Protein AF-W1XNZ0-F1 (afdb_monomer_lite)

Organism: NCBI:txid408170

InterPro domains:
  IPR003317 Cytochrome ubiquinol oxidase subunit 2 [PF02322] (1-94)
  IPR003317 Cytochrome ubiquinol oxidase subunit 2 [PTHR43141] (1-100)
  IPR003317 Cytochrome ubiquinol oxidase subunit 2 [TIGR00203] (1-103)

Foldseek 3Di:
DVQLVVQLVVQCVLQDADWDQDPVRDIDHPDDPVVSPDPLSNLSSQLSVLVVLLVVLVVQCVVDDDPSNVVSVVSNVVSVVSNVVSVVVNVVCSVPPGDGDDDD

Structure (mmCIF, N/CA/C/O backbone):
data_AF-W1XNZ0-F1
#
_entry.id   AF-W1XNZ0-F1
#
loop_
_atom_site.group_PDB
_atom_site.id
_atom_site.type_symbol
_atom_site.label_atom_id
_atom_site.label_alt_id
_atom_site.label_comp_id
_atom_site.label_asym_id
_atom_site.label_entity_id
_atom_site.label_seq_id
_atom_site.pdbx_PDB_ins_code
_atom_site.Cartn_x
_atom_site.Cartn_y
_atom_site.Cartn_z
_atom_site.occupancy
_atom_site.B_iso_or_equiv
_atom_site.auth_seq_id
_atom_site.auth_comp_id
_atom_site.auth_asym_id
_atom_site.auth_atom_id
_atom_site.pdbx_PDB_model_num
ATOM 1 N N . VAL A 1 1 ? -14.524 1.728 -2.428 1.00 80.81 1 VAL A N 1
ATOM 2 C CA . VAL A 1 1 ? -13.872 1.722 -3.760 1.00 80.81 1 VAL A CA 1
ATOM 3 C C . VAL A 1 1 ? -12.738 2.746 -3.862 1.00 80.81 1 VAL A C 1
ATOM 5 O O . VAL A 1 1 ? -11.639 2.307 -4.174 1.00 80.81 1 VAL A O 1
ATOM 8 N N . PRO A 1 2 ? -12.913 4.046 -3.530 1.00 88.88 2 PRO A N 1
ATOM 9 C CA . PRO A 1 2 ? -11.862 5.052 -3.759 1.00 88.88 2 PRO A CA 1
ATOM 10 C C . PRO A 1 2 ? -10.498 4.774 -3.088 1.00 88.88 2 PRO A C 1
ATOM 12 O O . PRO A 1 2 ? -9.488 4.894 -3.777 1.00 88.88 2 PRO A O 1
ATOM 15 N N . PRO A 1 3 ? -10.426 4.323 -1.813 1.00 87.88 3 PRO A N 1
ATOM 16 C CA . PRO A 1 3 ? -9.140 4.038 -1.160 1.00 87.88 3 PRO A CA 1
ATOM 17 C C . PRO A 1 3 ? -8.322 2.948 -1.860 1.00 87.88 3 PRO A C 1
ATOM 19 O O . PRO A 1 3 ? -7.105 3.035 -1.957 1.00 87.88 3 PRO A O 1
ATOM 22 N N . VAL A 1 4 ? -9.001 1.932 -2.397 1.00 90.62 4 VAL A N 1
ATOM 23 C CA . VAL A 1 4 ? -8.345 0.809 -3.079 1.00 90.62 4 VAL A CA 1
ATOM 24 C C . VAL A 1 4 ? -7.698 1.283 -4.377 1.00 90.62 4 VAL A C 1
ATOM 26 O O . VAL A 1 4 ? -6.536 0.984 -4.627 1.00 90.62 4 VAL A O 1
ATOM 29 N N . VAL A 1 5 ? -8.431 2.063 -5.179 1.00 91.31 5 VAL A N 1
ATOM 30 C CA . VAL A 1 5 ? -7.933 2.597 -6.457 1.00 91.31 5 VAL A CA 1
ATOM 31 C C . VAL A 1 5 ? -6.731 3.513 -6.230 1.00 91.31 5 VAL A C 1
ATOM 33 O O . VAL A 1 5 ? -5.749 3.424 -6.961 1.00 91.31 5 VAL A O 1
ATOM 36 N N . PHE A 1 6 ? -6.773 4.341 -5.184 1.00 90.69 6 PHE A N 1
ATOM 37 C CA . PHE A 1 6 ? -5.652 5.201 -4.815 1.00 90.69 6 PHE A CA 1
ATOM 38 C C . PHE A 1 6 ? -4.403 4.388 -4.446 1.00 90.69 6 PHE A C 1
ATOM 40 O O . PHE A 1 6 ? -3.322 4.657 -4.964 1.00 90.69 6 PHE A O 1
ATOM 47 N N . GLY A 1 7 ? -4.543 3.349 -3.617 1.00 91.94 7 GLY A N 1
ATOM 48 C CA . GLY A 1 7 ? -3.414 2.480 -3.276 1.00 91.94 7 GLY A CA 1
ATOM 49 C C . GLY A 1 7 ? -2.829 1.743 -4.488 1.00 91.94 7 GLY A C 1
ATOM 50 O O . GLY A 1 7 ? -1.609 1.670 -4.620 1.00 91.94 7 GLY A O 1
ATOM 51 N N . ILE A 1 8 ? -3.674 1.272 -5.413 1.00 93.00 8 ILE A N 1
ATOM 52 C CA . ILE A 1 8 ? -3.228 0.658 -6.678 1.00 93.00 8 ILE A CA 1
ATOM 53 C C . ILE A 1 8 ? -2.451 1.670 -7.527 1.00 93.00 8 ILE A C 1
ATOM 55 O O . ILE A 1 8 ? -1.404 1.333 -8.080 1.00 93.00 8 ILE A O 1
ATOM 59 N N . ALA A 1 9 ? -2.918 2.916 -7.616 1.00 90.31 9 ALA A N 1
ATOM 60 C CA . ALA A 1 9 ? -2.215 3.956 -8.361 1.00 90.31 9 ALA A CA 1
ATOM 61 C C . ALA A 1 9 ? -0.805 4.198 -7.793 1.00 90.31 9 ALA A C 1
ATOM 63 O O . ALA A 1 9 ? 0.164 4.159 -8.547 1.00 90.31 9 ALA A O 1
ATOM 64 N N . PHE A 1 10 ? -0.666 4.347 -6.471 1.00 90.19 10 PHE A N 1
ATOM 65 C CA . PHE A 1 10 ? 0.644 4.511 -5.825 1.00 90.19 10 PHE A CA 1
ATOM 66 C C . PHE A 1 10 ? 1.560 3.298 -6.007 1.00 90.19 10 PHE A C 1
ATOM 68 O O . PHE A 1 10 ? 2.748 3.469 -6.265 1.00 90.19 10 PHE A O 1
ATOM 75 N N . GLY A 1 11 ? 1.023 2.079 -5.930 1.00 90.75 11 GLY A N 1
ATOM 76 C CA . GLY A 1 11 ? 1.813 0.876 -6.188 1.00 90.75 11 GLY A CA 1
ATOM 77 C C . GLY A 1 11 ? 2.357 0.820 -7.618 1.00 90.75 11 GLY A C 1
ATOM 78 O O . GLY A 1 11 ? 3.506 0.445 -7.820 1.00 90.75 11 GLY A O 1
ATOM 79 N N . ASN A 1 12 ? 1.571 1.254 -8.608 1.00 91.44 12 ASN A N 1
ATOM 80 C CA . ASN A 1 12 ? 2.039 1.344 -9.994 1.00 91.44 12 ASN A CA 1
ATOM 81 C C . ASN A 1 12 ? 3.086 2.449 -10.187 1.00 91.44 12 ASN A C 1
ATOM 83 O O . ASN A 1 12 ? 4.003 2.276 -10.979 1.00 91.44 12 ASN A O 1
ATOM 87 N N . LEU A 1 13 ? 3.000 3.559 -9.446 1.00 88.88 13 LEU A N 1
ATOM 88 C CA . LEU A 1 13 ? 4.036 4.598 -9.485 1.00 88.88 13 LEU A CA 1
ATOM 89 C C . LEU A 1 13 ? 5.390 4.089 -8.974 1.00 88.88 13 LEU A C 1
ATOM 91 O O . LEU A 1 13 ? 6.416 4.490 -9.511 1.00 88.88 13 LEU A O 1
ATOM 95 N N . LEU A 1 14 ? 5.395 3.191 -7.983 1.00 87.25 14 LEU A N 1
ATOM 96 C CA . LEU A 1 14 ? 6.622 2.553 -7.492 1.00 87.25 14 LEU A CA 1
ATOM 97 C C . LEU A 1 14 ? 7.227 1.578 -8.511 1.00 87.25 14 LEU A C 1
ATOM 99 O O . LEU A 1 14 ? 8.444 1.482 -8.598 1.00 87.25 14 LEU A O 1
ATOM 103 N N . LEU A 1 15 ? 6.391 0.879 -9.285 1.00 86.62 15 LEU A N 1
ATOM 104 C CA . LEU A 1 15 ? 6.837 -0.023 -10.355 1.00 86.62 15 LEU A CA 1
ATOM 105 C C . LEU A 1 15 ? 7.244 0.709 -11.641 1.00 86.62 15 LEU A C 1
ATOM 107 O O . LEU A 1 15 ? 7.917 0.136 -12.494 1.00 86.62 15 LEU A O 1
ATOM 111 N N . GLY A 1 16 ? 6.819 1.961 -11.796 1.00 85.19 16 GLY A N 1
ATOM 112 C CA . GLY A 1 16 ? 6.872 2.664 -13.067 1.00 85.19 16 GLY A CA 1
ATOM 113 C C . GLY A 1 16 ? 5.694 2.291 -13.965 1.00 85.19 16 GLY A C 1
ATOM 114 O O . GLY A 1 16 ? 5.129 1.198 -13.911 1.00 85.19 16 GLY A O 1
ATOM 115 N N . VAL A 1 17 ? 5.294 3.243 -14.803 1.00 86.62 17 VAL A N 1
ATOM 116 C CA . VAL A 1 17 ? 4.109 3.108 -15.649 1.00 86.62 17 VAL A CA 1
ATOM 117 C C . VAL A 1 17 ? 4.499 3.384 -17.101 1.00 86.62 17 VAL A C 1
ATOM 119 O O . VAL A 1 17 ? 5.243 4.335 -17.337 1.00 86.62 17 VAL A O 1
ATOM 122 N N . PRO A 1 18 ? 4.028 2.594 -18.086 1.00 82.50 18 PRO A N 1
ATOM 123 C CA . PRO A 1 18 ? 4.401 2.785 -19.484 1.00 82.50 18 PRO A CA 1
ATOM 124 C C . PRO A 1 18 ? 3.705 4.017 -20.077 1.00 82.50 18 PRO A C 1
ATOM 126 O O . PRO A 1 18 ? 2.577 3.948 -20.577 1.00 82.50 18 PRO A O 1
ATOM 129 N N . PHE A 1 19 ? 4.395 5.153 -20.030 1.00 85.81 19 PHE A N 1
ATOM 130 C CA . PHE A 1 19 ? 4.035 6.368 -20.752 1.00 85.81 19 PHE A CA 1
ATOM 131 C C . PHE A 1 19 ? 5.214 6.835 -21.608 1.00 85.81 19 PHE A C 1
ATOM 133 O O . PHE A 1 19 ? 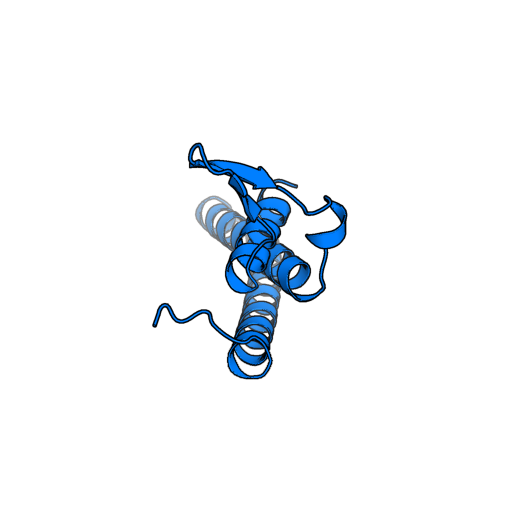6.374 6.661 -21.237 1.00 85.81 19 PHE A O 1
ATOM 140 N N . ALA A 1 20 ? 4.912 7.423 -22.759 1.00 83.88 20 ALA A N 1
ATOM 141 C CA . ALA A 1 20 ? 5.902 8.005 -23.654 1.00 83.88 20 ALA A CA 1
ATOM 142 C C . ALA A 1 20 ? 5.574 9.476 -23.909 1.00 83.88 20 ALA A C 1
ATOM 144 O O . ALA A 1 20 ? 4.408 9.871 -23.945 1.00 83.88 20 ALA A O 1
ATOM 145 N N . PHE A 1 21 ? 6.609 10.289 -24.102 1.00 86.81 21 PHE A N 1
ATOM 146 C CA . PHE A 1 21 ? 6.446 11.644 -24.610 1.00 86.81 21 PHE A CA 1
ATOM 147 C C . PHE A 1 21 ? 6.605 11.624 -26.126 1.00 86.81 21 PHE A C 1
ATOM 149 O O . PHE A 1 21 ? 7.609 11.151 -26.656 1.00 86.81 21 PHE A O 1
ATOM 156 N N . THR A 1 22 ? 5.617 12.160 -26.830 1.00 86.75 22 THR A N 1
ATOM 157 C CA . THR A 1 22 ? 5.755 12.469 -28.261 1.00 86.75 22 THR A CA 1
ATOM 158 C C . THR A 1 22 ? 6.747 13.623 -28.474 1.00 86.75 22 THR A C 1
ATOM 160 O O . THR A 1 22 ? 7.029 14.368 -27.531 1.00 86.75 22 THR A O 1
ATOM 163 N N . PRO A 1 23 ? 7.240 13.855 -29.709 1.00 86.38 23 PRO A N 1
ATOM 164 C CA . PRO A 1 23 ? 8.148 14.970 -30.014 1.00 86.38 23 PRO A CA 1
ATOM 165 C C . PRO A 1 23 ? 7.613 16.363 -29.635 1.00 86.38 23 PRO A C 1
ATOM 167 O O . PRO A 1 23 ? 8.385 17.303 -29.485 1.00 86.38 23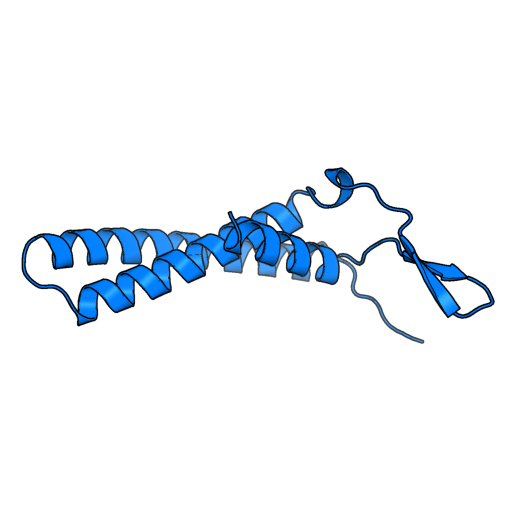 PRO A O 1
ATOM 170 N N . HIS A 1 24 ? 6.297 16.501 -29.448 1.00 90.62 24 HIS A N 1
ATOM 171 C CA . HIS A 1 24 ? 5.634 17.724 -28.986 1.00 90.62 24 HIS A CA 1
ATOM 172 C C . HIS A 1 24 ? 5.409 17.764 -27.464 1.00 90.62 24 HIS A C 1
ATOM 174 O O . HIS A 1 24 ? 4.582 18.541 -26.993 1.00 90.62 24 HIS A O 1
ATOM 180 N N . LEU A 1 25 ? 6.095 16.911 -26.694 1.00 85.44 25 LEU A N 1
ATOM 181 C CA . LEU A 1 25 ? 5.956 16.779 -25.237 1.00 85.44 25 LEU A CA 1
ATOM 182 C C . LEU A 1 25 ? 4.541 16.395 -24.764 1.00 85.44 25 LEU A C 1
ATOM 184 O O . LEU A 1 25 ? 4.199 16.583 -23.596 1.00 85.44 25 LEU A O 1
ATOM 188 N N . ARG A 1 26 ? 3.705 15.811 -25.633 1.00 87.31 26 ARG A N 1
ATOM 189 C CA . ARG A 1 26 ? 2.414 15.245 -25.217 1.00 87.31 26 ARG A CA 1
ATOM 190 C C . ARG A 1 26 ? 2.633 13.853 -24.628 1.00 87.31 26 ARG A C 1
ATOM 192 O O . ARG A 1 26 ? 3.281 13.020 -25.263 1.00 87.31 26 ARG A O 1
ATOM 199 N N . VAL A 1 27 ? 2.064 13.624 -23.443 1.00 86.38 27 VAL A N 1
ATOM 200 C CA . VAL A 1 27 ? 2.054 12.328 -22.751 1.00 86.38 27 VAL A CA 1
ATOM 201 C C . VAL A 1 27 ? 1.099 11.382 -23.468 1.00 86.38 27 VAL A C 1
ATOM 203 O O . VAL A 1 27 ? -0.090 11.678 -23.602 1.00 86.38 27 VAL A O 1
ATOM 206 N N . GLU A 1 28 ? 1.607 10.235 -23.894 1.00 85.94 28 GLU A N 1
ATOM 207 C CA . GLU A 1 28 ? 0.813 9.129 -24.415 1.00 85.94 28 GLU A CA 1
ATOM 208 C C . GLU A 1 28 ? 0.948 7.922 -23.494 1.00 85.94 28 GLU A C 1
ATOM 210 O O . GLU A 1 28 ? 2.048 7.479 -23.163 1.00 85.94 28 GLU A O 1
ATOM 215 N N . TYR A 1 29 ? -0.197 7.410 -23.050 1.00 82.50 29 TYR A N 1
ATOM 216 C CA . TYR A 1 29 ? -0.269 6.219 -22.222 1.00 82.50 29 TYR A CA 1
ATOM 217 C C . TYR A 1 29 ? -0.346 4.985 -23.115 1.00 82.50 29 TYR A C 1
ATOM 219 O O . TYR A 1 29 ? -1.286 4.852 -23.897 1.00 82.50 29 TYR A O 1
ATOM 227 N N . LEU A 1 30 ? 0.633 4.090 -22.998 1.00 79.06 30 LEU A N 1
ATOM 228 C CA . LEU A 1 30 ? 0.726 2.888 -23.836 1.00 79.06 30 LEU A CA 1
ATOM 229 C C . LEU A 1 30 ? 0.177 1.636 -23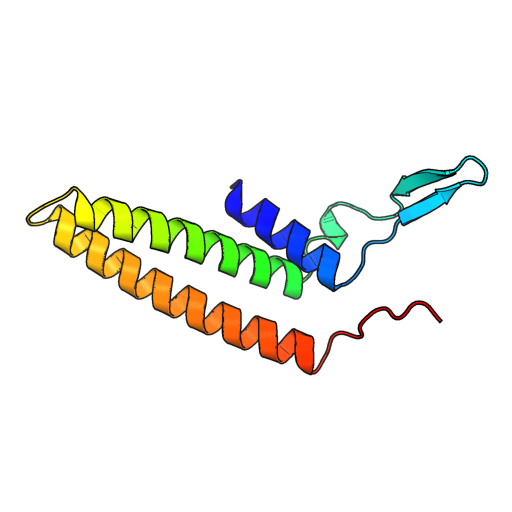.131 1.00 79.06 30 LEU A C 1
ATOM 231 O O . LEU A 1 30 ? 0.075 0.575 -23.742 1.00 79.06 30 LEU A O 1
ATOM 235 N N . GLY A 1 31 ? -0.156 1.747 -21.843 1.00 78.94 31 GLY A N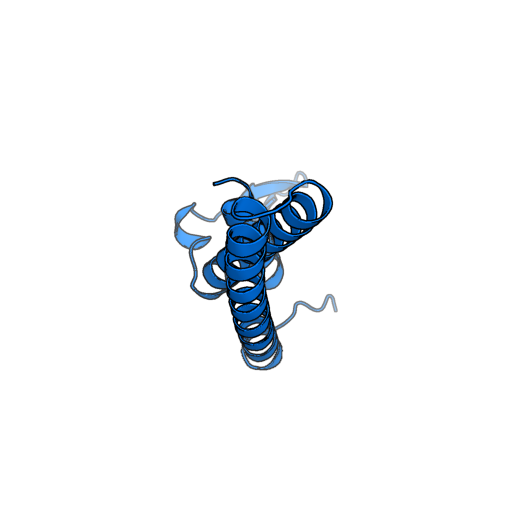 1
ATOM 236 C CA . GLY A 1 31 ? -0.683 0.648 -21.041 1.00 78.94 31 GLY A CA 1
ATOM 237 C C . GLY A 1 31 ? -2.194 0.433 -21.182 1.00 78.94 31 GLY A C 1
ATOM 238 O O . GLY A 1 31 ? -2.937 1.253 -21.718 1.00 78.94 31 GLY A O 1
ATOM 239 N N . SER A 1 32 ? -2.668 -0.670 -20.609 1.00 83.25 32 SER A N 1
ATOM 240 C CA . SER A 1 32 ? -4.084 -1.026 -20.470 1.00 83.25 32 SER A CA 1
ATOM 241 C C . SER A 1 32 ? -4.507 -1.044 -19.000 1.00 83.25 32 SER A C 1
ATOM 243 O O . SER A 1 32 ? -3.690 -1.309 -18.124 1.00 83.25 32 SER A O 1
ATOM 245 N N . PHE A 1 33 ? -5.799 -0.837 -18.713 1.00 79.44 33 PHE A N 1
ATOM 246 C CA . PHE A 1 33 ? -6.320 -0.831 -17.335 1.00 79.44 33 PHE A CA 1
ATOM 247 C C . PHE A 1 33 ? -5.949 -2.098 -16.538 1.00 79.44 33 PHE A C 1
ATOM 249 O O . PHE A 1 33 ? -5.613 -2.034 -15.358 1.00 79.44 33 PHE A O 1
ATOM 256 N N . TRP A 1 34 ? -5.958 -3.254 -17.201 1.00 82.00 34 TRP A N 1
ATOM 257 C CA . TRP A 1 34 ? -5.652 -4.547 -16.587 1.00 82.00 34 TRP A CA 1
ATOM 258 C C . TRP A 1 34 ? -4.177 -4.716 -16.221 1.00 82.00 34 TRP A C 1
ATOM 260 O O . TRP A 1 34 ? -3.870 -5.446 -15.283 1.00 82.00 34 TRP A O 1
ATOM 270 N N . GLN A 1 35 ? -3.269 -4.001 -16.889 1.00 80.44 35 GLN A N 1
ATOM 271 C CA . GLN A 1 35 ? -1.851 -4.001 -16.524 1.00 80.44 35 GLN A CA 1
ATOM 272 C C . GLN A 1 35 ? -1.583 -3.261 -15.209 1.00 80.44 35 GLN A C 1
ATOM 274 O O . GLN A 1 35 ? -0.576 -3.540 -14.568 1.00 80.44 35 GLN A O 1
ATOM 279 N N . LEU A 1 36 ? -2.488 -2.382 -14.758 1.00 80.19 36 LEU A N 1
ATOM 280 C CA . LEU A 1 36 ? -2.358 -1.751 -13.441 1.00 80.19 36 LEU A CA 1
ATOM 281 C C . LEU A 1 36 ? -2.709 -2.706 -12.290 1.00 80.19 36 LEU A C 1
ATOM 283 O O . LEU A 1 36 ? -2.380 -2.428 -11.137 1.00 80.19 36 LEU A O 1
ATOM 287 N N . LEU A 1 37 ? -3.386 -3.821 -12.577 1.00 85.56 37 LEU A N 1
ATOM 288 C CA . LEU A 1 37 ? -3.847 -4.799 -11.588 1.00 85.56 37 LEU A CA 1
ATOM 289 C C . LEU A 1 37 ? -2.817 -5.919 -11.387 1.00 85.56 37 LEU A C 1
ATOM 291 O O . LEU A 1 37 ? -3.147 -7.103 -11.402 1.00 85.56 37 LEU A O 1
ATOM 295 N N . THR A 1 38 ? -1.553 -5.546 -11.199 1.00 86.69 38 THR A N 1
ATOM 296 C CA . THR A 1 38 ? -0.493 -6.491 -10.833 1.00 86.69 38 THR A CA 1
ATOM 297 C C . THR A 1 38 ? -0.510 -6.789 -9.320 1.00 86.69 38 THR A C 1
ATOM 299 O O . THR A 1 38 ? -1.120 -6.045 -8.540 1.00 86.69 38 THR A O 1
ATOM 302 N N . PRO A 1 39 ? 0.133 -7.884 -8.862 1.00 89.94 39 PRO A N 1
ATOM 303 C CA . PRO A 1 39 ? 0.071 -8.312 -7.460 1.00 89.94 39 PRO A CA 1
ATOM 304 C C . PRO A 1 39 ? 0.544 -7.256 -6.45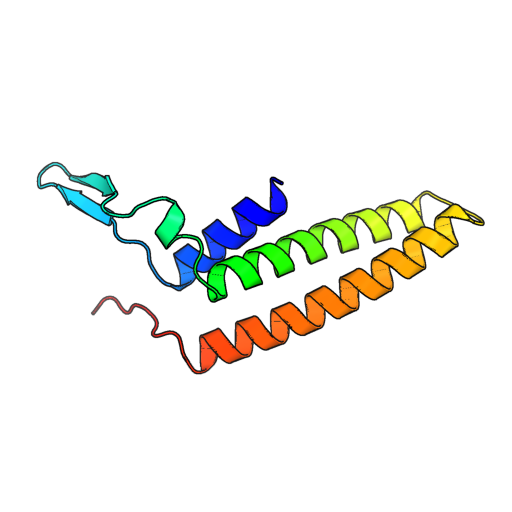0 1.00 89.94 39 PRO A C 1
ATOM 306 O O . PRO A 1 39 ? -0.055 -7.112 -5.385 1.00 89.94 39 PRO A O 1
ATOM 309 N N . PHE A 1 40 ? 1.584 -6.488 -6.789 1.00 90.94 40 PHE A N 1
ATOM 310 C CA . PHE A 1 40 ? 2.148 -5.474 -5.898 1.00 90.94 40 PHE A CA 1
ATOM 311 C C . PHE A 1 40 ? 1.218 -4.252 -5.712 1.00 90.94 40 PHE A C 1
ATOM 313 O O . PHE A 1 40 ? 0.864 -3.948 -4.572 1.00 90.94 40 PHE A O 1
ATOM 320 N N . PRO A 1 41 ? 0.701 -3.599 -6.772 1.00 92.12 41 PRO A N 1
ATOM 321 C CA . PRO A 1 41 ? -0.323 -2.566 -6.643 1.00 92.12 41 PRO A CA 1
ATOM 322 C C . PRO A 1 41 ? -1.590 -3.019 -5.926 1.00 92.12 41 PRO A C 1
ATOM 324 O O . PRO A 1 41 ? -2.174 -2.238 -5.175 1.00 92.12 41 PRO A O 1
ATOM 327 N N . LEU A 1 42 ? -2.015 -4.273 -6.107 1.00 92.94 42 LEU A N 1
ATOM 328 C CA . LEU A 1 42 ? -3.171 -4.811 -5.388 1.00 92.94 42 LEU A CA 1
ATOM 329 C C . LEU A 1 42 ? -2.915 -4.866 -3.874 1.00 92.94 42 LEU A C 1
ATOM 331 O O . LEU A 1 42 ? -3.788 -4.500 -3.082 1.00 92.94 42 LEU A O 1
ATOM 335 N N . LEU A 1 43 ? -1.702 -5.256 -3.476 1.00 93.81 43 LEU A N 1
ATOM 336 C CA . LEU A 1 43 ? -1.255 -5.238 -2.086 1.00 93.81 43 LEU A CA 1
ATOM 337 C C . LEU A 1 43 ? -1.221 -3.803 -1.530 1.00 93.81 43 LEU A C 1
ATOM 339 O O . LEU A 1 43 ? -1.734 -3.562 -0.434 1.00 93.81 43 LEU A O 1
ATOM 343 N N . CYS A 1 44 ? -0.726 -2.827 -2.299 1.00 93.50 44 CYS A N 1
ATOM 344 C CA . CYS A 1 44 ? -0.797 -1.403 -1.938 1.00 93.50 44 CYS A CA 1
ATOM 345 C C . CYS A 1 44 ? -2.249 -0.893 -1.820 1.00 93.50 44 CYS A C 1
ATOM 347 O O . CYS A 1 44 ? -2.568 -0.107 -0.925 1.00 93.50 44 CYS A O 1
ATOM 349 N N . GLY A 1 45 ? -3.153 -1.370 -2.679 1.00 94.31 45 GLY A N 1
ATOM 350 C CA . GLY A 1 45 ? -4.593 -1.109 -2.602 1.00 94.31 45 GLY A CA 1
ATOM 351 C C . GLY A 1 45 ? -5.218 -1.617 -1.302 1.00 94.31 45 GLY A C 1
ATOM 352 O O . GLY A 1 45 ? -5.963 -0.886 -0.640 1.00 94.31 45 GLY A O 1
ATOM 353 N N . LEU A 1 46 ? -4.884 -2.848 -0.904 1.00 94.62 46 LEU A N 1
ATOM 354 C CA . LEU A 1 46 ? -5.343 -3.451 0.348 1.00 94.62 46 LEU A CA 1
ATOM 355 C C . LEU A 1 46 ? -4.791 -2.708 1.574 1.00 94.62 46 LEU A C 1
ATOM 357 O O . LEU A 1 46 ? -5.537 -2.436 2.518 1.00 94.62 46 LEU A O 1
ATOM 361 N N . LEU A 1 47 ? -3.513 -2.323 1.527 1.00 95.44 47 LEU A N 1
ATOM 362 C CA . LEU A 1 47 ? -2.866 -1.504 2.550 1.00 95.44 47 LEU A CA 1
ATOM 363 C C . LEU A 1 47 ? -3.602 -0.169 2.749 1.00 95.44 47 LEU A C 1
ATOM 365 O O . LEU A 1 47 ? -3.974 0.166 3.875 1.00 95.44 47 LEU A O 1
ATOM 369 N N . SER A 1 48 ? -3.863 0.564 1.661 1.00 95.62 48 SER A N 1
ATOM 370 C CA . SER A 1 48 ? -4.563 1.855 1.712 1.00 95.62 48 SER A CA 1
ATOM 371 C C . SER A 1 48 ? -5.980 1.717 2.277 1.00 95.62 48 SER A C 1
ATOM 373 O O . SER A 1 48 ? -6.389 2.489 3.150 1.00 95.62 48 SER A O 1
ATOM 375 N N . LEU A 1 49 ? -6.718 0.686 1.856 1.00 94.94 49 LEU A N 1
ATOM 376 C CA . LEU A 1 49 ? -8.038 0.388 2.410 1.00 94.94 49 LEU A CA 1
ATOM 377 C C . LEU A 1 49 ? -7.975 0.124 3.921 1.00 94.94 49 LEU A C 1
ATOM 379 O O . LEU A 1 49 ? -8.783 0.673 4.674 1.00 94.94 49 LEU A O 1
ATOM 383 N N . GLY A 1 50 ? -7.009 -0.684 4.363 1.00 94.81 50 GLY A N 1
ATOM 384 C CA . GLY A 1 50 ? -6.787 -0.974 5.777 1.00 94.81 50 GLY A CA 1
ATOM 385 C C . GLY A 1 50 ? -6.518 0.289 6.596 1.00 94.81 50 GLY A C 1
ATOM 386 O O . GLY A 1 50 ? -7.097 0.452 7.670 1.00 94.81 50 GLY A O 1
ATOM 387 N N . MET A 1 51 ? -5.711 1.215 6.069 1.00 94.94 51 MET A N 1
ATOM 388 C CA . MET A 1 51 ? -5.405 2.490 6.729 1.00 94.94 51 MET A CA 1
ATOM 389 C C . MET A 1 51 ? -6.651 3.366 6.900 1.00 94.94 51 MET A C 1
ATOM 391 O O . MET A 1 51 ? -6.876 3.913 7.980 1.00 94.94 51 MET A O 1
ATOM 395 N N . VAL A 1 52 ? -7.500 3.459 5.872 1.00 95.75 52 VAL A N 1
ATOM 396 C CA . VAL A 1 52 ? -8.747 4.239 5.953 1.00 95.75 52 VAL A CA 1
ATOM 397 C C . VAL A 1 52 ? -9.722 3.631 6.964 1.00 95.75 52 VAL A C 1
ATOM 399 O O . VAL A 1 52 ? -10.320 4.362 7.756 1.00 95.75 52 VAL A O 1
ATOM 402 N N . ILE A 1 53 ? -9.859 2.301 6.988 1.00 94.81 53 ILE A N 1
ATOM 403 C CA . ILE A 1 53 ? -10.706 1.605 7.972 1.00 94.81 53 ILE A CA 1
ATOM 404 C C . ILE A 1 53 ? -10.166 1.811 9.389 1.00 94.81 53 ILE A C 1
ATOM 406 O O . ILE A 1 53 ? -10.943 2.073 10.309 1.00 94.81 53 ILE A O 1
ATOM 410 N N . LEU A 1 54 ? -8.848 1.718 9.571 1.00 95.38 54 LEU A N 1
ATOM 411 C CA . LEU A 1 54 ? -8.195 1.959 10.853 1.00 95.38 54 LEU A CA 1
ATOM 412 C C . LEU A 1 54 ? -8.502 3.367 11.366 1.00 95.38 54 LEU A C 1
ATOM 414 O O . LEU A 1 54 ? -9.005 3.501 12.483 1.00 95.38 54 LEU A O 1
ATOM 418 N N . GLN A 1 55 ? -8.283 4.388 10.536 1.00 95.62 55 GLN A N 1
ATOM 419 C CA . GLN A 1 55 ? -8.533 5.783 10.897 1.00 95.62 55 GLN A CA 1
ATOM 420 C C . GLN A 1 55 ? -10.013 6.036 11.214 1.00 95.62 55 GLN A C 1
ATOM 422 O O . GLN A 1 55 ? -10.335 6.648 12.234 1.00 95.62 55 GLN A O 1
ATOM 427 N N . GLY A 1 56 ? -10.927 5.516 10.389 1.00 93.75 56 GLY A N 1
ATOM 428 C CA . GLY A 1 56 ? -12.368 5.625 10.634 1.00 93.75 56 GLY A CA 1
ATOM 429 C C . GLY A 1 56 ? -12.807 4.921 11.922 1.00 93.75 56 GLY A C 1
ATOM 430 O O . GLY A 1 56 ? -13.642 5.437 12.663 1.00 93.75 56 GLY A O 1
ATOM 431 N N . GLY A 1 57 ? -12.211 3.770 12.236 1.00 93.50 57 GLY A N 1
ATOM 432 C CA . GLY A 1 57 ? -12.500 3.034 13.463 1.00 93.50 57 GLY A CA 1
ATOM 433 C C . GLY A 1 57 ? -11.948 3.708 14.724 1.00 93.50 57 GLY A C 1
ATOM 434 O O . GLY A 1 57 ? -12.623 3.702 15.751 1.00 93.50 57 GLY A O 1
ATOM 435 N N . VAL A 1 58 ? -10.769 4.340 14.657 1.00 94.56 58 VAL A N 1
ATOM 436 C CA . VAL A 1 58 ? -10.242 5.177 15.756 1.00 94.56 58 VAL A CA 1
ATOM 437 C C . VAL A 1 58 ? -11.147 6.389 15.981 1.00 94.56 58 VAL A C 1
ATOM 439 O O . VAL A 1 58 ? -11.496 6.697 17.119 1.00 94.56 58 VAL A O 1
ATOM 442 N N . TRP A 1 59 ? -11.598 7.038 14.906 1.00 95.31 59 TRP A N 1
ATOM 443 C CA . TRP A 1 59 ? -12.533 8.159 15.003 1.00 95.31 59 TRP A CA 1
ATOM 444 C C . TRP A 1 59 ? -13.862 7.762 15.659 1.00 95.31 59 TRP A C 1
ATOM 446 O O . TRP A 1 59 ? -14.363 8.473 16.530 1.00 95.31 59 TRP A O 1
ATOM 456 N N . LEU A 1 60 ? -14.412 6.599 15.294 1.00 93.44 60 LEU A N 1
ATOM 457 C CA . LEU A 1 60 ? -15.618 6.064 15.927 1.00 93.44 60 LEU A CA 1
ATOM 458 C C . LEU A 1 60 ? -15.406 5.777 17.416 1.00 93.44 60 LEU A C 1
ATOM 460 O O . LEU A 1 60 ? -16.285 6.100 18.212 1.00 93.44 60 LEU A O 1
ATOM 464 N N . GLN A 1 61 ? -14.253 5.239 17.816 1.00 92.19 61 GLN A N 1
ATOM 465 C CA . GLN A 1 61 ? -13.943 5.015 19.235 1.00 92.19 61 GLN A CA 1
ATOM 466 C C . GLN A 1 61 ? -13.948 6.325 20.035 1.00 92.19 61 GLN A C 1
ATOM 468 O O . GLN A 1 61 ? -14.500 6.365 21.127 1.00 92.19 61 GLN A O 1
ATOM 473 N N . LEU A 1 62 ? -13.431 7.423 19.473 1.00 93.69 62 LEU A N 1
ATOM 474 C CA . LEU A 1 62 ? -13.430 8.734 20.141 1.00 93.69 62 LEU A CA 1
ATOM 475 C C . LEU A 1 62 ? -14.831 9.339 20.326 1.00 93.69 62 LEU A C 1
ATOM 477 O O . LEU A 1 62 ? -15.012 10.226 21.159 1.00 93.69 62 LEU A O 1
ATOM 481 N N . LYS A 1 63 ? -15.813 8.915 19.524 1.00 92.56 63 LYS A N 1
ATOM 482 C CA . LYS A 1 63 ? -17.159 9.510 19.481 1.00 92.56 63 LYS A CA 1
ATOM 483 C C . LYS A 1 63 ? -18.268 8.584 19.974 1.00 92.56 63 LYS A C 1
ATOM 485 O O . LYS A 1 63 ? -19.420 9.008 20.013 1.00 92.56 63 LYS A O 1
ATOM 490 N N . THR A 1 64 ? -17.962 7.338 20.331 1.00 92.50 64 THR A N 1
ATOM 491 C CA . THR A 1 64 ? -18.971 6.333 20.693 1.00 92.50 64 THR A CA 1
ATOM 492 C C . THR A 1 64 ? -18.682 5.696 22.046 1.00 92.50 64 THR A C 1
ATOM 494 O O . THR A 1 64 ? -17.543 5.632 22.495 1.00 92.50 64 THR A O 1
ATOM 497 N N . VAL A 1 65 ? -19.735 5.206 22.702 1.00 91.94 65 VAL A N 1
ATOM 498 C CA . VAL A 1 65 ? -19.671 4.525 24.003 1.00 91.94 65 VAL A CA 1
ATOM 499 C C . VAL A 1 65 ? -20.427 3.195 23.959 1.00 91.94 65 VAL A C 1
ATOM 501 O O . VAL A 1 65 ? -21.199 2.923 23.035 1.00 91.94 65 VAL A O 1
ATOM 504 N N . GLY A 1 66 ? -20.189 2.337 24.953 1.00 92.19 66 GLY A N 1
ATOM 505 C CA . GLY A 1 66 ? -20.886 1.059 25.104 1.00 92.19 66 GLY A CA 1
ATOM 506 C C . GLY A 1 66 ? -20.593 0.064 23.975 1.00 92.19 66 GLY A C 1
ATOM 507 O O . GLY A 1 66 ? -19.443 -0.172 23.601 1.00 92.19 66 GLY A O 1
ATOM 508 N N . VAL A 1 67 ? -21.643 -0.549 23.425 1.00 91.88 67 VAL A N 1
ATOM 509 C CA . VAL A 1 67 ? -21.525 -1.653 22.455 1.00 91.88 67 VAL A CA 1
ATOM 510 C C . VAL A 1 67 ? -20.891 -1.235 21.125 1.00 91.88 67 VAL A C 1
ATOM 512 O O . VAL A 1 67 ? -20.164 -2.020 20.514 1.00 91.88 67 VAL A O 1
ATOM 515 N N . ILE A 1 68 ? -21.115 0.005 20.680 1.00 89.50 68 ILE A N 1
ATOM 516 C CA . ILE A 1 68 ? -20.548 0.521 19.425 1.00 89.50 68 ILE A CA 1
ATOM 517 C C . ILE A 1 68 ? -19.037 0.733 19.582 1.00 89.50 68 ILE A C 1
ATOM 519 O O . ILE A 1 68 ? -18.270 0.346 18.697 1.00 89.50 68 ILE A O 1
ATOM 523 N N . HIS A 1 69 ? -18.602 1.226 20.746 1.00 91.88 69 HIS A N 1
ATOM 524 C CA . HIS A 1 69 ? -17.187 1.385 21.071 1.00 91.88 69 HIS A CA 1
ATOM 525 C C . HIS A 1 69 ? -16.447 0.040 21.014 1.00 91.88 69 HIS A C 1
ATOM 527 O O . HIS A 1 69 ? -15.450 -0.083 20.307 1.00 91.88 69 HIS A O 1
ATOM 533 N N . LEU A 1 70 ? -16.975 -1.010 21.655 1.00 92.69 70 LEU A N 1
ATOM 534 C CA . LEU A 1 70 ? -16.354 -2.345 21.634 1.00 92.69 70 LEU A CA 1
ATOM 535 C C . LEU A 1 70 ? -16.245 -2.925 20.214 1.00 92.69 70 LEU A C 1
ATOM 537 O O . LEU A 1 70 ? -15.208 -3.477 19.839 1.00 92.69 70 LEU A O 1
ATOM 541 N N . ARG A 1 71 ? -17.290 -2.763 19.392 1.00 92.31 71 ARG A N 1
ATOM 542 C CA . ARG A 1 71 ? -17.270 -3.215 17.991 1.00 92.31 71 ARG A CA 1
ATOM 543 C C . ARG A 1 71 ? -16.249 -2.447 17.157 1.00 92.31 71 ARG A C 1
ATOM 545 O O . ARG A 1 71 ? -15.512 -3.065 16.389 1.00 92.31 71 ARG A O 1
ATOM 552 N N . SER A 1 72 ? -16.193 -1.126 17.318 1.00 91.25 72 SER A N 1
ATOM 553 C CA . SER A 1 72 ? -15.226 -0.284 16.609 1.00 91.25 72 SER A CA 1
ATOM 554 C C . SER A 1 72 ? -13.786 -0.611 17.020 1.00 91.25 72 SER A C 1
ATOM 556 O O . SER A 1 72 ? -12.936 -0.771 16.150 1.00 91.25 72 SER A O 1
ATOM 558 N N . GLN A 1 73 ? -13.532 -0.871 18.306 1.00 93.12 73 GLN A N 1
ATOM 559 C CA . GLN A 1 73 ? -12.227 -1.306 18.801 1.00 93.12 73 GLN A CA 1
ATOM 560 C C . GLN A 1 73 ? -11.777 -2.637 18.179 1.00 93.12 73 GLN A C 1
ATOM 562 O O . GLN A 1 73 ? -10.630 -2.763 17.744 1.00 93.12 73 GLN A O 1
ATOM 567 N N . LEU A 1 74 ? -12.666 -3.634 18.101 1.00 93.62 74 LEU A N 1
ATOM 568 C CA . LEU A 1 74 ? -12.354 -4.917 17.462 1.00 93.62 74 LEU A CA 1
ATOM 569 C C . LEU A 1 74 ? -12.051 -4.753 15.966 1.00 93.62 74 LEU A C 1
ATOM 571 O O . LEU A 1 74 ? -11.086 -5.340 15.471 1.00 93.62 74 LEU A O 1
ATOM 575 N N . ALA A 1 75 ? -12.841 -3.944 15.256 1.00 92.50 75 ALA A N 1
ATOM 576 C CA . ALA A 1 75 ? -12.616 -3.656 13.841 1.00 92.50 75 ALA A CA 1
ATOM 577 C C . ALA A 1 75 ? -11.276 -2.936 13.614 1.00 92.50 75 ALA A C 1
ATOM 579 O O . ALA A 1 75 ? -10.497 -3.355 12.759 1.00 92.50 75 ALA A O 1
ATOM 580 N N . THR A 1 76 ? -10.961 -1.923 14.427 1.00 94.44 76 THR A N 1
ATOM 581 C CA . THR A 1 76 ? -9.687 -1.195 14.362 1.00 94.44 76 THR A CA 1
ATOM 582 C C . THR A 1 76 ? -8.494 -2.096 14.645 1.00 94.44 76 THR A C 1
ATOM 584 O O . THR A 1 76 ? -7.514 -2.025 13.912 1.00 94.44 76 THR A O 1
ATOM 587 N N . LYS A 1 77 ? -8.561 -2.981 15.649 1.00 94.69 77 LYS A N 1
ATOM 588 C CA . LYS A 1 77 ? -7.468 -3.927 15.938 1.00 94.69 77 LYS A CA 1
ATOM 589 C C . LYS A 1 77 ? -7.191 -4.860 14.758 1.00 94.69 77 LYS A C 1
ATOM 591 O O . LYS A 1 77 ? -6.035 -5.070 14.401 1.00 94.69 77 LYS A O 1
ATOM 596 N N . ARG A 1 78 ? -8.243 -5.388 14.121 1.00 94.88 78 ARG A N 1
ATOM 597 C CA . ARG A 1 78 ? -8.109 -6.239 12.925 1.00 94.88 78 ARG A CA 1
ATOM 598 C C . ARG A 1 78 ? -7.534 -5.464 11.740 1.00 94.88 78 ARG A C 1
ATOM 600 O O . ARG A 1 78 ? -6.636 -5.966 11.073 1.00 94.88 78 ARG A O 1
ATOM 607 N N . ALA A 1 79 ? -8.011 -4.239 11.514 1.00 94.44 79 ALA A N 1
ATOM 608 C CA . ALA A 1 79 ? -7.483 -3.365 10.471 1.00 94.44 79 ALA A CA 1
ATOM 609 C C . ALA A 1 79 ? -6.006 -3.012 10.714 1.00 94.44 79 ALA A C 1
ATOM 611 O O . ALA A 1 79 ? -5.219 -3.051 9.777 1.00 94.44 79 ALA A O 1
ATOM 612 N N . ALA A 1 80 ? -5.608 -2.750 11.963 1.00 94.50 80 ALA A N 1
ATOM 613 C CA . ALA A 1 80 ? -4.221 -2.458 12.331 1.00 94.50 80 ALA A CA 1
ATOM 614 C C . ALA A 1 80 ? -3.286 -3.627 12.024 1.00 94.50 80 ALA A C 1
ATOM 616 O O . ALA A 1 80 ? -2.221 -3.430 11.445 1.00 94.50 80 ALA A O 1
ATOM 617 N N . LEU A 1 81 ? -3.706 -4.846 12.371 1.00 96.19 81 LEU A N 1
ATOM 618 C CA . LEU A 1 81 ? -2.943 -6.056 12.081 1.00 96.19 81 LEU A CA 1
ATOM 619 C C . LEU A 1 81 ? -2.810 -6.268 10.566 1.00 96.19 81 LEU A C 1
ATOM 621 O O . LEU A 1 81 ? -1.713 -6.527 10.079 1.00 96.19 81 LEU A O 1
ATOM 625 N N . LEU A 1 82 ? -3.896 -6.085 9.810 1.00 95.25 82 LEU A N 1
ATOM 626 C CA . LEU A 1 82 ? -3.871 -6.172 8.349 1.00 95.25 82 LEU A CA 1
ATOM 627 C C . LEU A 1 82 ? -2.927 -5.129 7.732 1.00 95.25 82 LEU A C 1
ATOM 629 O O . LEU A 1 82 ? -2.121 -5.484 6.875 1.00 95.25 82 LEU A O 1
ATOM 633 N N . VAL A 1 83 ? -2.989 -3.871 8.179 1.00 96.12 83 VAL A N 1
ATOM 634 C CA . VAL A 1 83 ? -2.093 -2.794 7.721 1.00 96.12 83 VAL A CA 1
ATOM 635 C C . VAL A 1 83 ? -0.639 -3.130 8.027 1.00 96.12 83 VAL A C 1
ATOM 637 O O . VAL A 1 83 ? 0.196 -3.006 7.139 1.00 96.12 83 VAL A O 1
ATOM 640 N N . MET A 1 84 ? -0.340 -3.597 9.241 1.00 96.94 84 MET A N 1
ATOM 641 C CA . MET A 1 84 ? 1.013 -3.998 9.634 1.00 96.94 84 MET A CA 1
ATOM 642 C C . MET A 1 84 ? 1.558 -5.091 8.708 1.00 96.94 84 MET A C 1
ATOM 644 O O . MET A 1 84 ? 2.647 -4.937 8.158 1.00 96.94 84 MET A O 1
ATOM 648 N N . LEU A 1 85 ? 0.796 -6.169 8.498 1.00 96.50 85 LEU A N 1
ATOM 649 C CA . LEU A 1 85 ? 1.218 -7.275 7.637 1.00 96.50 85 LEU A CA 1
ATOM 650 C C . LEU A 1 85 ? 1.402 -6.828 6.184 1.00 96.50 85 LEU A C 1
ATOM 652 O O . LEU A 1 85 ? 2.427 -7.134 5.580 1.00 96.50 85 LEU A O 1
ATOM 656 N N . CYS A 1 86 ? 0.446 -6.074 5.631 1.00 95.12 86 CYS A N 1
ATOM 657 C CA . CYS A 1 86 ? 0.553 -5.573 4.261 1.00 95.12 86 CYS A CA 1
ATOM 658 C C . CYS A 1 86 ? 1.753 -4.634 4.107 1.00 95.12 86 CYS A C 1
ATOM 660 O O . CYS A 1 86 ? 2.458 -4.716 3.111 1.00 95.12 86 CYS A O 1
ATOM 662 N N . PHE A 1 87 ? 2.021 -3.769 5.087 1.00 95.00 87 PHE A N 1
ATOM 663 C CA . PHE A 1 87 ? 3.143 -2.836 5.026 1.00 95.00 87 PHE A CA 1
ATOM 664 C C . PHE A 1 87 ? 4.493 -3.561 5.057 1.00 95.00 87 PHE A C 1
ATOM 666 O O . PHE A 1 87 ? 5.368 -3.258 4.250 1.00 95.00 87 PHE A O 1
ATOM 673 N N . LEU A 1 88 ? 4.647 -4.555 5.939 1.00 96.00 88 LEU A N 1
ATOM 674 C CA . LEU A 1 88 ? 5.865 -5.366 6.014 1.00 96.00 88 LEU A CA 1
ATOM 675 C C . LEU A 1 88 ? 6.097 -6.160 4.725 1.00 96.00 88 LEU A C 1
ATOM 677 O O . LEU A 1 88 ? 7.211 -6.168 4.207 1.00 96.00 88 LEU A O 1
ATOM 681 N N . LEU A 1 89 ? 5.046 -6.779 4.179 1.00 94.50 89 LEU A N 1
ATOM 682 C CA . LEU A 1 89 ? 5.123 -7.503 2.910 1.00 94.50 89 LEU A CA 1
ATOM 683 C C . LEU A 1 89 ? 5.452 -6.567 1.740 1.00 94.50 89 LEU A C 1
ATOM 685 O O . LEU A 1 89 ? 6.317 -6.899 0.935 1.00 94.50 89 LEU A O 1
ATOM 689 N N . ALA A 1 90 ? 4.812 -5.393 1.666 1.00 91.94 90 ALA A N 1
ATOM 690 C CA . ALA A 1 90 ? 5.102 -4.383 0.647 1.00 91.94 90 ALA A CA 1
ATOM 691 C C . ALA A 1 90 ? 6.562 -3.931 0.710 1.00 91.94 90 ALA A C 1
ATOM 693 O O . ALA A 1 90 ? 7.238 -3.896 -0.313 1.00 91.94 90 ALA A O 1
ATOM 694 N N . GLY A 1 91 ? 7.047 -3.605 1.912 1.00 91.00 91 GLY A N 1
ATOM 695 C CA . GLY A 1 91 ? 8.412 -3.135 2.131 1.00 91.00 91 GLY A CA 1
ATOM 696 C C . GLY A 1 91 ? 9.452 -4.203 1.806 1.00 91.00 91 GLY A C 1
ATOM 697 O O . GLY A 1 91 ? 10.437 -3.909 1.134 1.00 91.00 91 GLY A O 1
ATOM 698 N N . TYR A 1 92 ? 9.210 -5.451 2.214 1.00 93.50 92 TYR A N 1
ATOM 699 C CA . TYR A 1 92 ? 10.081 -6.575 1.869 1.00 93.50 92 TYR A CA 1
ATOM 700 C C . TYR A 1 92 ? 10.142 -6.809 0.354 1.00 93.50 92 TYR A C 1
ATOM 702 O O . TYR A 1 92 ? 11.226 -6.959 -0.205 1.00 93.50 92 TYR A O 1
ATOM 710 N N . TRP A 1 93 ? 8.991 -6.788 -0.323 1.00 91.38 93 TRP A N 1
ATOM 711 C CA . TRP A 1 93 ? 8.927 -6.978 -1.773 1.00 91.38 93 TRP A CA 1
ATOM 712 C C . TRP A 1 93 ? 9.616 -5.834 -2.521 1.00 91.38 93 TRP A C 1
ATOM 714 O O . TRP A 1 93 ? 10.400 -6.082 -3.434 1.00 91.38 93 TRP A O 1
ATOM 724 N N . LEU A 1 94 ? 9.385 -4.591 -2.097 1.00 88.38 94 LEU A N 1
ATOM 725 C CA . LEU A 1 94 ? 10.025 -3.419 -2.688 1.00 88.38 94 LEU A CA 1
ATOM 726 C C . LEU A 1 94 ? 11.548 -3.452 -2.504 1.00 88.38 94 LEU A C 1
ATOM 728 O O . LEU A 1 94 ? 12.274 -3.167 -3.445 1.00 88.38 94 LEU A O 1
ATOM 732 N N . GLY A 1 95 ? 12.033 -3.837 -1.321 1.00 86.75 95 GLY A N 1
ATOM 733 C CA . GLY A 1 95 ? 13.468 -3.891 -1.037 1.00 86.75 95 GLY A CA 1
ATOM 734 C C . GLY A 1 95 ? 14.210 -5.053 -1.706 1.00 86.75 95 GLY A C 1
ATOM 735 O O . GLY A 1 95 ? 15.412 -4.944 -1.926 1.00 86.75 95 GLY A O 1
ATOM 736 N N . GLY A 1 96 ? 13.526 -6.165 -2.001 1.00 83.50 96 GLY A N 1
ATOM 737 C CA . GLY A 1 96 ? 14.156 -7.378 -2.536 1.00 83.50 96 GLY A CA 1
ATOM 738 C C . GLY A 1 96 ? 13.858 -7.701 -4.001 1.00 83.50 96 GLY A C 1
ATOM 739 O O . GLY A 1 96 ? 14.561 -8.529 -4.572 1.00 83.50 96 GLY A O 1
ATOM 740 N N . GLY A 1 97 ? 12.817 -7.118 -4.602 1.00 76.31 97 GLY A N 1
ATOM 741 C CA . GLY A 1 97 ? 12.310 -7.582 -5.900 1.00 76.31 97 GLY A CA 1
ATOM 742 C C . GLY A 1 97 ? 11.809 -6.509 -6.861 1.00 76.31 97 GLY A C 1
ATOM 743 O O . GLY A 1 97 ? 11.253 -6.876 -7.893 1.00 76.31 97 GLY A O 1
ATOM 744 N N . ILE A 1 98 ? 11.957 -5.221 -6.544 1.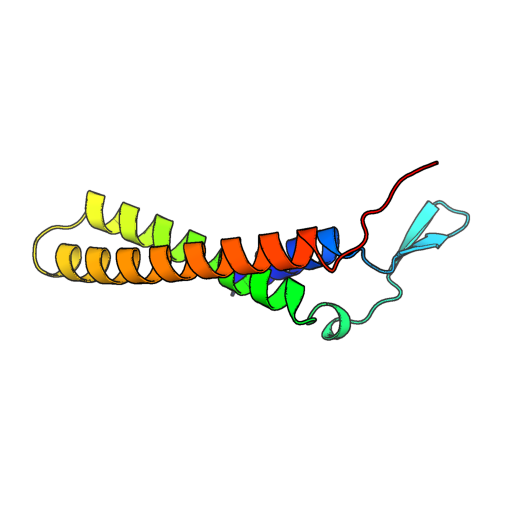00 83.62 98 ILE A N 1
ATOM 745 C CA . ILE A 1 98 ? 11.577 -4.124 -7.443 1.00 83.62 98 ILE A CA 1
ATOM 746 C C . ILE A 1 98 ? 12.794 -3.227 -7.654 1.00 83.62 98 ILE A C 1
ATOM 748 O O . ILE A 1 98 ? 13.290 -2.611 -6.712 1.00 83.62 98 ILE A O 1
ATOM 752 N N . ASP A 1 99 ? 13.247 -3.142 -8.901 1.00 82.56 99 ASP A N 1
ATOM 753 C CA . ASP A 1 99 ? 14.342 -2.258 -9.282 1.00 82.56 99 ASP A CA 1
ATOM 754 C C . ASP A 1 99 ? 13.864 -0.801 -9.316 1.00 82.56 99 ASP A C 1
ATOM 756 O O . ASP A 1 99 ? 12.827 -0.472 -9.895 1.00 82.56 99 ASP A O 1
ATOM 760 N N . GLY A 1 100 ? 14.629 0.086 -8.680 1.00 82.25 100 GLY A N 1
ATOM 761 C CA . GLY A 1 100 ? 14.368 1.522 -8.699 1.00 82.25 100 GLY A CA 1
ATOM 762 C C . GLY A 1 100 ? 14.880 2.193 -9.975 1.00 82.25 100 GLY A C 1
ATOM 763 O O . GLY A 1 100 ? 15.831 1.736 -10.605 1.00 82.25 100 GLY A O 1
ATOM 764 N N . PHE A 1 101 ? 14.286 3.334 -10.326 1.00 82.31 101 PHE A N 1
ATOM 765 C CA . PHE A 1 101 ? 14.748 4.160 -11.442 1.00 82.31 101 PHE A CA 1
ATOM 766 C C . PHE A 1 101 ? 15.812 5.161 -10.974 1.00 82.31 101 PHE A C 1
ATOM 768 O O . PHE A 1 101 ? 15.595 5.902 -10.015 1.00 82.31 101 PHE A O 1
ATOM 775 N N . VAL A 1 102 ? 16.942 5.218 -11.684 1.00 82.88 102 VAL A N 1
ATOM 776 C CA . VAL A 1 102 ? 18.013 6.204 -11.476 1.00 82.88 102 VAL A CA 1
ATOM 777 C C . VAL A 1 102 ? 18.198 6.986 -12.773 1.00 82.88 102 VAL A C 1
ATOM 779 O O . VAL A 1 102 ? 18.367 6.393 -13.836 1.00 82.88 102 VAL A O 1
ATOM 782 N N . LEU A 1 103 ? 18.143 8.316 -12.690 1.00 73.31 103 LEU A N 1
ATOM 783 C CA . LEU A 1 103 ? 18.499 9.203 -13.798 1.00 73.31 103 LEU A CA 1
ATOM 784 C C . LEU A 1 103 ? 20.021 9.396 -13.752 1.00 73.31 103 LEU A C 1
ATOM 786 O O . LEU A 1 103 ? 20.515 10.062 -12.842 1.00 73.31 103 LEU A O 1
ATOM 790 N N . LEU A 1 104 ? 20.742 8.745 -14.668 1.00 53.09 104 LEU A N 1
ATOM 791 C CA . LEU A 1 104 ? 22.173 8.972 -14.912 1.00 53.09 104 LEU A CA 1
ATOM 792 C C . LEU A 1 104 ? 22.375 10.163 -15.852 1.00 53.09 104 LEU A C 1
ATOM 794 O O . LEU A 1 104 ? 21.591 10.275 -16.823 1.00 53.09 104 LEU A O 1
#

pLDDT: mean 89.51, std 6.33, range [53.09, 96.94]

Sequence (104 aa):
VPPVVFGIAFGNLLLGVPFAFTPHLRVEYLGSFWQLLTPFPLLCGLLSLGMVILQGGVWLQLKTVGVIHLRSQLATKRAALLVMLCFLLAGYWLGGGIDGFVLL

Radius of gyration: 18.11 Å; chains: 1; bounding box: 44×26×55 Å

Secondary structure (DSSP, 8-state):
-HHHHHHHHHHHHHH---EEE-TT--EEE---GGGG--HHHHHHHHHHHHHHHHHHHHHHHHH--THHHHHHHHHHHHHHHHHHHHHHHHHHHHHHH-PPP---